Protein AF-A0A967HIS1-F1 (afdb_monomer_lite)

Radius o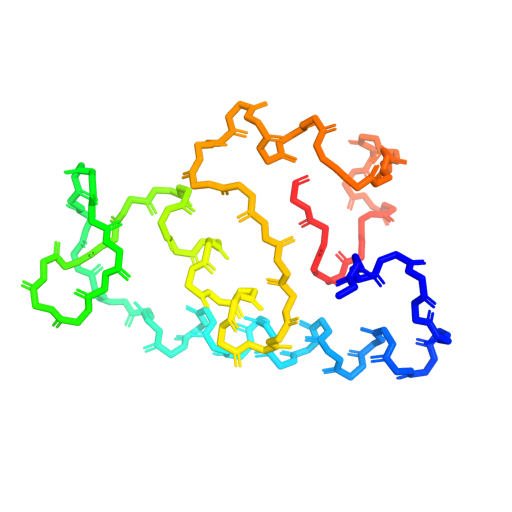f gyration: 12.81 Å; chains: 1; bounding box: 30×26×31 Å

Secondary structure (DSSP, 8-state):
--GGGS-HHHHHHHHHHHHHHHHHTTTPPB-TT-BSTTS-B-HHHHHHHHHHHTT----SSHHHHTTSS----S-GGGPPTT--

pLDDT: mean 88.01, std 11.57, range [46.62, 96.69]

Sequence (84 aa):
MPAADLPEGDRRRVTSAVVETALEAMGEPYRWGGTGTDEGFDCSGLVWYAYTTNGVRVPRVSRDQARAGRRVPADVSELLPGDI

Foldseek 3Di:
DALQPDDPVVSVVLLVQLVVQLVVLPPFDAAVVDQDDPRGDHPLSSSQNSNVVSVHHADSDPVRNCVDDDDDDPPPVRDDRNDD

Structure (mmCIF, N/CA/C/O backbone):
data_AF-A0A967HIS1-F1
#
_entry.id   AF-A0A967HIS1-F1
#
loop_
_atom_site.group_PDB
_atom_site.id
_atom_site.type_symbol
_atom_site.label_atom_id
_atom_site.label_alt_id
_atom_site.label_comp_id
_atom_site.label_asym_id
_atom_site.label_entity_id
_atom_site.label_seq_id
_atom_site.pdbx_PDB_ins_code
_atom_site.Cartn_x
_atom_site.Cartn_y
_atom_site.Cartn_z
_atom_site.occupancy
_atom_site.B_iso_or_equiv
_atom_site.auth_seq_id
_atom_site.auth_comp_id
_atom_site.auth_asym_id
_atom_site.auth_atom_id
_atom_site.pdbx_PDB_model_num
ATOM 1 N N . MET A 1 1 ? -12.320 -11.234 1.339 1.00 46.62 1 MET A N 1
ATOM 2 C CA . MET A 1 1 ? -13.170 -10.342 2.143 1.00 46.62 1 MET A CA 1
ATOM 3 C C . MET A 1 1 ? -12.463 -8.993 2.246 1.00 46.62 1 MET A C 1
ATOM 5 O O . MET A 1 1 ? -11.242 -8.989 2.101 1.00 46.62 1 MET A O 1
ATOM 9 N N . PRO A 1 2 ? -13.173 -7.868 2.392 1.00 57.12 2 PRO A N 1
ATOM 10 C CA . PRO A 1 2 ? -12.566 -6.574 2.710 1.00 57.12 2 PRO A CA 1
ATOM 11 C C . PRO A 1 2 ? -11.901 -6.617 4.096 1.00 57.12 2 PRO A C 1
ATOM 13 O O . PRO A 1 2 ? -12.445 -7.229 5.011 1.00 57.12 2 PRO A O 1
ATOM 16 N N . ALA A 1 3 ? -10.763 -5.941 4.287 1.00 54.19 3 ALA A N 1
ATOM 17 C CA . ALA A 1 3 ? -10.099 -5.867 5.601 1.00 54.19 3 ALA A CA 1
ATOM 18 C C . ALA A 1 3 ? -10.948 -5.180 6.689 1.00 54.19 3 ALA A C 1
ATOM 20 O O . ALA A 1 3 ? -10.688 -5.350 7.878 1.00 54.19 3 ALA A O 1
ATOM 21 N N . ALA A 1 4 ? -11.963 -4.409 6.288 1.00 56.75 4 ALA A N 1
ATOM 22 C CA . ALA A 1 4 ? -12.864 -3.704 7.1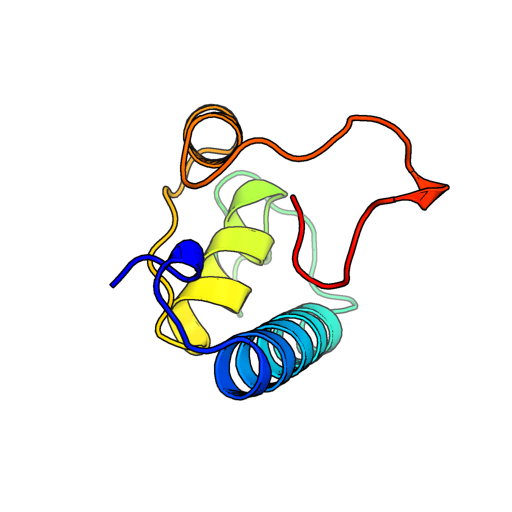95 1.00 56.75 4 ALA A CA 1
ATOM 23 C C . ALA A 1 4 ? -13.810 -4.634 7.980 1.00 56.75 4 ALA A C 1
ATOM 25 O O . ALA A 1 4 ? -14.329 -4.207 9.007 1.00 56.75 4 ALA A O 1
ATOM 26 N N . ASP A 1 5 ? -13.995 -5.881 7.532 1.00 63.31 5 ASP A N 1
ATOM 27 C CA . ASP A 1 5 ? -14.950 -6.832 8.121 1.00 63.31 5 ASP A CA 1
ATOM 28 C C . ASP A 1 5 ? -14.298 -7.805 9.125 1.00 63.31 5 ASP A C 1
ATOM 30 O O . ASP A 1 5 ? -14.950 -8.723 9.622 1.00 63.31 5 ASP A O 1
ATOM 34 N N . LEU A 1 6 ? -13.002 -7.639 9.414 1.00 61.78 6 LEU A N 1
ATOM 35 C CA . LEU A 1 6 ? -12.268 -8.488 10.355 1.00 61.78 6 LEU A CA 1
ATOM 36 C C . LEU A 1 6 ? -12.450 -8.012 11.811 1.00 61.78 6 LEU A C 1
ATOM 38 O O . LEU A 1 6 ? -12.466 -6.800 12.053 1.00 61.78 6 LEU A O 1
ATOM 42 N N . PRO A 1 7 ? -12.514 -8.932 12.799 1.00 64.38 7 PRO A N 1
ATOM 43 C CA . PRO A 1 7 ? -12.431 -8.587 14.220 1.00 64.38 7 PRO A CA 1
ATOM 44 C C . PRO A 1 7 ? -11.216 -7.695 14.503 1.00 64.38 7 PRO A C 1
ATOM 46 O O . PRO A 1 7 ? -10.166 -7.865 13.889 1.00 64.38 7 PRO A O 1
ATOM 49 N N . GLU A 1 8 ? -11.311 -6.752 15.445 1.00 65.69 8 GLU A N 1
ATOM 50 C CA . GLU A 1 8 ? -10.272 -5.721 15.626 1.00 65.69 8 GLU A CA 1
ATOM 51 C C . GLU A 1 8 ? -8.865 -6.298 15.892 1.00 65.69 8 GLU A C 1
ATOM 53 O O . GLU A 1 8 ? -7.873 -5.771 15.385 1.00 65.69 8 GLU A O 1
ATOM 58 N N . GLY A 1 9 ? -8.781 -7.409 16.633 1.00 67.00 9 GLY A N 1
ATOM 59 C CA . GLY A 1 9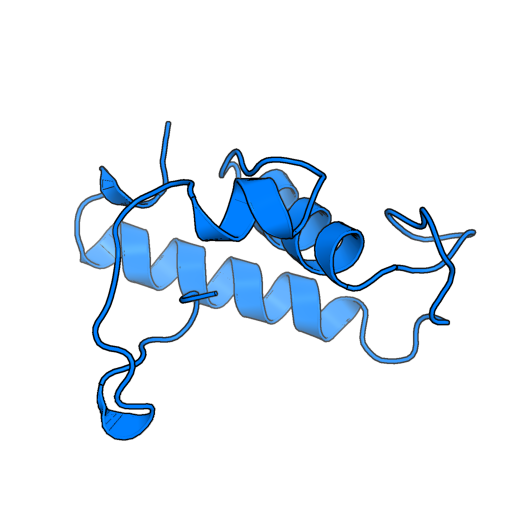 ? -7.528 -8.131 16.875 1.00 67.00 9 GLY A CA 1
ATOM 60 C C . GLY A 1 9 ? -6.923 -8.749 15.610 1.00 67.00 9 GLY A C 1
ATOM 61 O O . GLY A 1 9 ? -5.708 -8.696 15.425 1.00 67.00 9 GLY A O 1
ATOM 62 N N . ASP A 1 10 ? -7.762 -9.258 14.710 1.00 75.12 10 ASP A N 1
ATOM 63 C CA . ASP A 1 10 ? -7.335 -9.818 13.425 1.00 75.12 10 ASP A CA 1
ATOM 64 C C . ASP A 1 10 ? -6.954 -8.702 12.451 1.00 75.12 10 ASP A C 1
ATOM 66 O O . ASP A 1 10 ? -5.963 -8.808 11.730 1.00 75.12 10 ASP A O 1
ATOM 70 N N . ARG A 1 11 ? -7.672 -7.574 12.502 1.00 78.62 11 ARG A N 1
ATOM 71 C CA . ARG A 1 11 ? -7.381 -6.383 11.700 1.00 78.62 11 ARG A CA 1
ATOM 72 C C . ARG A 1 11 ? -5.997 -5.819 12.018 1.00 78.62 11 ARG A C 1
ATOM 74 O O . ARG A 1 11 ? -5.249 -5.553 11.088 1.00 78.62 11 ARG A O 1
ATOM 81 N N . ARG A 1 12 ? -5.622 -5.699 13.300 1.00 82.31 12 ARG A N 1
ATOM 82 C CA . ARG A 1 12 ? -4.277 -5.232 13.703 1.00 82.31 12 ARG A CA 1
ATOM 83 C C . ARG A 1 12 ? -3.163 -6.163 13.227 1.00 82.31 12 ARG A C 1
ATOM 85 O O . ARG A 1 12 ? -2.125 -5.686 12.789 1.00 82.31 12 ARG A O 1
ATOM 92 N N . ARG A 1 13 ? -3.368 -7.484 13.296 1.00 86.56 13 ARG A N 1
ATOM 93 C CA . ARG A 1 13 ? -2.378 -8.459 12.803 1.00 86.56 13 ARG A CA 1
ATOM 94 C C . ARG A 1 13 ? -2.179 -8.335 11.298 1.00 86.56 13 ARG A C 1
ATOM 96 O O . ARG A 1 13 ? -1.043 -8.289 10.841 1.00 86.56 13 ARG A O 1
ATOM 103 N N . VAL A 1 14 ? -3.276 -8.241 10.549 1.00 88.94 14 VAL A N 1
ATOM 104 C CA . VAL A 1 14 ? -3.232 -8.078 9.092 1.00 88.94 14 VAL A CA 1
ATOM 105 C C . VAL A 1 14 ? -2.583 -6.751 8.711 1.00 88.94 14 VAL A C 1
ATOM 107 O O . VAL A 1 14 ? -1.738 -6.741 7.826 1.00 88.94 14 VAL A O 1
ATOM 110 N N . THR A 1 15 ? -2.913 -5.639 9.374 1.00 91.06 15 THR A N 1
ATOM 111 C CA . THR A 1 15 ? -2.315 -4.342 9.023 1.00 91.06 15 THR A CA 1
ATOM 112 C C . THR A 1 15 ? -0.823 -4.278 9.335 1.00 91.06 15 THR A C 1
ATOM 114 O O . THR A 1 15 ? -0.074 -3.738 8.527 1.00 91.06 15 THR A O 1
ATOM 117 N N . SER A 1 16 ? -0.364 -4.873 10.441 1.00 93.06 16 SER A N 1
ATOM 118 C CA . SER A 1 16 ? 1.071 -5.023 10.712 1.00 93.06 16 SER A CA 1
ATOM 119 C C . SER A 1 16 ? 1.773 -5.838 9.625 1.00 93.06 16 SER A C 1
ATOM 121 O O . SER A 1 16 ? 2.772 -5.373 9.089 1.00 93.06 16 SER A O 1
ATOM 123 N N . ALA A 1 17 ? 1.212 -6.985 9.232 1.00 94.69 17 ALA A N 1
ATOM 124 C CA . ALA A 1 17 ? 1.795 -7.824 8.186 1.00 94.69 17 ALA A CA 1
ATOM 125 C C . ALA A 1 17 ? 1.826 -7.119 6.814 1.00 94.69 17 ALA A C 1
ATOM 127 O O . ALA A 1 17 ? 2.813 -7.209 6.092 1.00 94.69 17 ALA A O 1
ATOM 128 N N . VAL A 1 18 ? 0.791 -6.339 6.477 1.00 95.88 18 VAL A N 1
ATOM 129 C CA . VAL A 1 18 ? 0.773 -5.493 5.268 1.00 95.88 18 VAL A CA 1
ATOM 130 C C . VAL A 1 18 ? 1.906 -4.468 5.287 1.00 95.88 18 VAL A C 1
ATOM 132 O O . VAL A 1 18 ? 2.594 -4.298 4.282 1.00 95.88 18 VAL A O 1
ATOM 135 N N . VAL A 1 19 ? 2.113 -3.785 6.417 1.00 95.31 19 VAL A N 1
ATOM 136 C CA . VAL A 1 19 ? 3.204 -2.812 6.560 1.00 95.31 19 VAL A CA 1
ATOM 137 C C . VAL A 1 19 ? 4.562 -3.505 6.448 1.00 95.31 19 VAL A C 1
ATOM 139 O O . VAL A 1 19 ? 5.427 -3.007 5.736 1.00 95.31 19 VAL A O 1
ATOM 142 N N . GLU A 1 20 ? 4.741 -4.663 7.083 1.00 95.88 20 GLU A N 1
ATOM 143 C CA . GLU A 1 20 ? 5.968 -5.464 6.984 1.00 95.88 20 GLU A CA 1
ATOM 144 C C . GLU A 1 20 ? 6.260 -5.875 5.532 1.00 95.88 20 GLU A C 1
ATOM 146 O O . GLU A 1 20 ? 7.346 -5.595 5.033 1.00 95.88 20 GLU A O 1
ATOM 151 N N . THR A 1 21 ? 5.274 -6.409 4.803 1.00 95.38 21 THR A N 1
ATOM 152 C CA . THR A 1 21 ? 5.422 -6.753 3.378 1.00 95.38 21 THR A CA 1
ATOM 153 C C . THR A 1 21 ? 5.767 -5.535 2.512 1.00 95.38 21 THR A C 1
ATOM 155 O O . THR A 1 21 ? 6.556 -5.638 1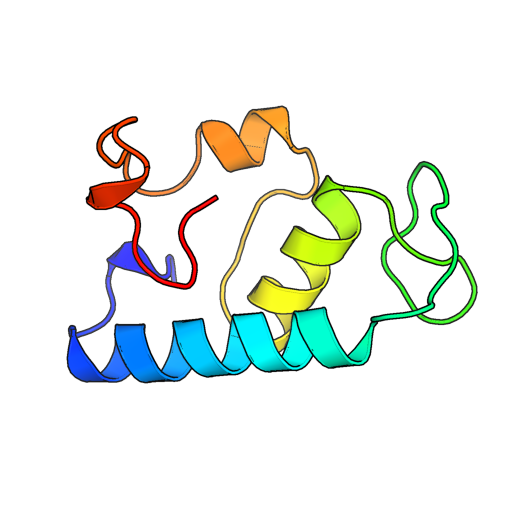.575 1.00 95.38 21 THR A O 1
ATOM 158 N N . ALA A 1 22 ? 5.196 -4.361 2.801 1.00 94.94 22 ALA A N 1
ATOM 159 C CA . ALA A 1 22 ? 5.545 -3.136 2.080 1.00 94.94 22 ALA A CA 1
ATOM 160 C C . ALA A 1 22 ? 6.980 -2.672 2.388 1.00 94.94 22 ALA A C 1
ATOM 162 O O . ALA A 1 22 ? 7.665 -2.161 1.502 1.00 94.94 22 ALA A O 1
ATOM 163 N N . LEU A 1 23 ? 7.445 -2.862 3.627 1.00 95.31 23 LEU A N 1
ATOM 164 C CA . LEU A 1 23 ? 8.811 -2.541 4.040 1.00 95.31 23 LEU A CA 1
ATOM 165 C C . LEU A 1 23 ? 9.849 -3.486 3.421 1.00 95.31 23 LEU A C 1
ATOM 167 O O . LEU A 1 23 ? 10.961 -3.049 3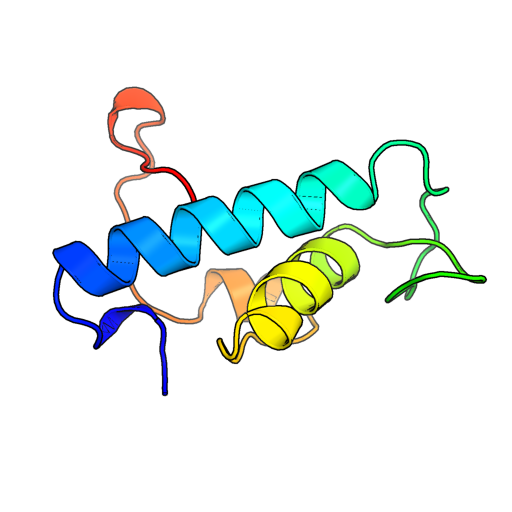.146 1.00 95.31 23 LEU A O 1
ATOM 171 N N . GLU A 1 24 ? 9.506 -4.744 3.145 1.00 94.50 24 GLU A N 1
ATOM 172 C CA . GLU A 1 24 ? 10.393 -5.675 2.428 1.00 94.50 24 GLU A CA 1
ATOM 173 C C . GLU A 1 24 ? 10.717 -5.205 1.001 1.00 94.50 24 GLU A C 1
ATOM 175 O O . GLU A 1 24 ? 11.799 -5.486 0.492 1.00 94.50 24 GLU A O 1
ATOM 180 N N . ALA A 1 25 ? 9.822 -4.434 0.376 1.00 92.44 25 ALA A N 1
ATOM 181 C CA . ALA A 1 25 ? 10.038 -3.827 -0.938 1.00 92.44 25 ALA A CA 1
ATOM 182 C C . ALA A 1 25 ? 10.861 -2.521 -0.887 1.00 92.44 25 ALA A C 1
ATOM 184 O O . ALA A 1 25 ? 11.058 -1.861 -1.910 1.00 92.44 25 ALA A O 1
ATOM 185 N N . MET A 1 26 ? 11.334 -2.096 0.291 1.00 93.81 26 MET A N 1
ATOM 186 C CA . MET A 1 26 ? 12.161 -0.896 0.416 1.00 93.81 26 MET A CA 1
ATOM 187 C C . MET A 1 26 ? 13.445 -1.021 -0.411 1.00 93.81 26 MET A C 1
ATOM 189 O O . MET A 1 26 ? 14.246 -1.932 -0.219 1.00 93.81 26 MET A O 1
ATOM 193 N N . GLY A 1 27 ? 13.673 -0.048 -1.295 1.00 91.88 27 GLY A N 1
ATOM 194 C CA . GLY A 1 27 ? 14.830 -0.018 -2.195 1.00 91.88 27 GLY A CA 1
ATOM 195 C C . GLY A 1 27 ? 14.541 -0.523 -3.611 1.00 91.88 27 GLY A C 1
ATOM 196 O O . GLY A 1 27 ? 15.362 -0.298 -4.500 1.00 91.88 27 GLY A O 1
ATOM 197 N N . GLU A 1 28 ? 13.373 -1.123 -3.851 1.00 92.69 28 GLU A N 1
ATOM 198 C CA . GLU A 1 28 ? 12.896 -1.449 -5.198 1.00 92.69 28 GLU A CA 1
ATOM 199 C C . GLU A 1 28 ? 12.679 -0.170 -6.035 1.00 92.69 28 GLU A C 1
ATOM 201 O O . GLU A 1 28 ? 12.218 0.855 -5.515 1.00 92.69 28 GLU A O 1
ATOM 206 N N . PRO A 1 29 ? 12.996 -0.180 -7.343 1.00 94.12 29 PRO A N 1
ATOM 207 C CA . PRO A 1 29 ? 12.857 0.999 -8.188 1.00 94.12 29 PRO A CA 1
ATOM 208 C C . PRO A 1 29 ? 11.387 1.381 -8.408 1.00 94.12 29 PRO A C 1
ATOM 210 O O . PRO A 1 29 ? 10.522 0.529 -8.610 1.00 94.12 29 PRO A O 1
ATOM 213 N N . TYR A 1 30 ? 11.110 2.687 -8.480 1.00 94.38 30 TYR A N 1
ATOM 214 C CA . TYR A 1 30 ? 9.799 3.165 -8.921 1.00 94.38 30 TYR A CA 1
ATOM 215 C C . TYR A 1 30 ? 9.634 2.972 -10.431 1.00 94.38 30 TYR A C 1
ATOM 217 O O . TYR A 1 30 ? 10.440 3.479 -11.220 1.00 94.38 30 TYR A O 1
ATOM 225 N N . ARG A 1 31 ? 8.569 2.290 -10.855 1.00 95.19 31 ARG A N 1
ATOM 226 C CA . ARG A 1 31 ? 8.262 2.034 -12.267 1.00 95.19 31 ARG A CA 1
ATOM 227 C C . ARG A 1 31 ? 6.768 2.129 -12.511 1.00 95.19 31 ARG A C 1
ATOM 229 O O . ARG A 1 31 ? 5.971 1.453 -11.872 1.00 95.19 31 ARG A O 1
ATOM 236 N N . TRP A 1 32 ? 6.393 2.975 -13.464 1.00 93.00 32 TRP A N 1
ATOM 237 C CA . TRP A 1 32 ? 4.996 3.183 -13.827 1.00 93.00 32 TRP A CA 1
ATOM 238 C C . TRP A 1 32 ? 4.347 1.880 -14.310 1.00 93.00 32 TRP A C 1
ATOM 240 O O . TRP A 1 32 ? 4.832 1.276 -15.263 1.00 93.00 32 TRP A O 1
ATOM 250 N N . GLY A 1 33 ? 3.251 1.462 -13.672 1.00 91.50 33 GLY A N 1
ATOM 251 C CA . GLY A 1 33 ? 2.598 0.182 -13.953 1.00 91.50 33 GLY A CA 1
ATOM 252 C C . GLY A 1 33 ? 3.162 -1.003 -13.160 1.00 91.50 33 GLY A C 1
ATOM 253 O O . GLY A 1 33 ? 2.514 -2.050 -13.125 1.00 91.50 33 GLY A O 1
ATOM 254 N N . GLY A 1 34 ? 4.286 -0.834 -12.457 1.00 92.69 34 GLY A N 1
ATOM 255 C CA . GLY A 1 34 ? 4.972 -1.899 -11.728 1.00 92.69 34 GLY A CA 1
ATOM 256 C C . GLY A 1 34 ? 4.137 -2.481 -10.586 1.00 92.69 34 GLY A C 1
ATOM 257 O O . GLY A 1 34 ? 3.456 -1.751 -9.859 1.00 92.69 34 GLY A O 1
ATOM 258 N N . THR A 1 35 ? 4.185 -3.806 -10.442 1.00 91.31 35 THR A N 1
ATOM 259 C CA . THR A 1 35 ? 3.504 -4.566 -9.373 1.00 91.31 35 THR A CA 1
ATOM 260 C C . THR A 1 35 ? 4.422 -5.554 -8.645 1.00 91.31 35 THR A C 1
ATOM 262 O O . THR A 1 35 ? 3.926 -6.290 -7.794 1.00 91.31 35 THR A O 1
ATOM 265 N N . GLY A 1 36 ? 5.735 -5.542 -8.930 1.00 74.56 36 GLY A N 1
ATOM 266 C CA . GLY A 1 36 ? 6.744 -6.249 -8.136 1.00 74.56 36 GLY A CA 1
ATOM 267 C C . GLY A 1 36 ? 7.935 -6.899 -8.862 1.00 74.56 36 GLY A C 1
ATOM 268 O O . GLY A 1 36 ? 7.985 -6.999 -10.089 1.00 74.56 36 GLY A O 1
ATOM 269 N N . THR A 1 37 ? 8.878 -7.299 -7.993 1.00 65.75 37 THR A N 1
ATOM 270 C CA . THR A 1 37 ? 10.158 -8.056 -8.056 1.00 65.75 37 THR A CA 1
ATOM 271 C C . THR A 1 37 ? 11.164 -7.894 -9.200 1.00 65.75 37 THR A C 1
ATOM 273 O O . THR A 1 37 ? 12.346 -7.847 -8.896 1.00 65.75 37 THR A O 1
ATOM 276 N N . ASP A 1 38 ? 10.788 -7.745 -10.469 1.00 68.56 38 ASP A N 1
ATOM 277 C CA . ASP A 1 38 ? 11.776 -7.450 -11.539 1.00 68.56 38 ASP A CA 1
ATOM 278 C C . ASP A 1 38 ? 11.468 -6.137 -12.274 1.00 68.56 38 ASP A C 1
ATOM 280 O O . ASP A 1 38 ? 12.338 -5.515 -12.891 1.00 68.56 38 ASP A O 1
ATOM 284 N N . GLU A 1 39 ? 10.223 -5.670 -12.170 1.00 78.69 39 GLU A N 1
ATOM 285 C CA . GLU A 1 39 ? 9.763 -4.434 -12.794 1.00 78.69 39 GLU A CA 1
ATOM 286 C C . GLU A 1 39 ? 9.604 -3.290 -11.795 1.00 78.69 39 GLU A C 1
ATOM 288 O O . GLU A 1 39 ? 9.163 -2.226 -12.202 1.00 78.69 39 GLU A O 1
ATOM 293 N N . GLY A 1 40 ? 9.945 -3.463 -10.514 1.00 90.44 40 GLY A N 1
ATOM 294 C CA . GLY A 1 40 ? 9.715 -2.457 -9.475 1.00 90.44 40 GLY A CA 1
ATOM 295 C C . GLY A 1 40 ? 8.228 -2.189 -9.193 1.00 90.44 40 GLY A C 1
ATOM 296 O O . GLY A 1 40 ? 7.341 -2.964 -9.569 1.00 90.44 40 GLY A O 1
ATOM 297 N N . PHE A 1 41 ? 7.939 -1.068 -8.530 1.00 96.50 41 PHE A N 1
ATOM 298 C CA . PHE A 1 41 ? 6.582 -0.716 -8.092 1.00 96.50 41 PHE A CA 1
ATOM 299 C C . PHE A 1 41 ? 6.164 0.688 -8.535 1.00 96.50 41 PHE A C 1
ATOM 301 O O . PHE A 1 41 ? 6.978 1.608 -8.558 1.00 96.50 41 PHE A O 1
ATOM 308 N N . ASP A 1 42 ? 4.873 0.886 -8.814 1.00 95.69 42 ASP A N 1
ATOM 309 C CA . ASP A 1 42 ? 4.263 2.218 -8.706 1.00 95.69 42 ASP A CA 1
ATOM 310 C C . ASP A 1 42 ? 3.538 2.405 -7.367 1.00 95.69 42 ASP A C 1
ATOM 312 O O . ASP A 1 42 ? 3.435 1.480 -6.558 1.00 95.69 42 ASP A O 1
ATOM 316 N N . CYS A 1 43 ? 3.026 3.618 -7.131 1.00 95.12 43 CYS A N 1
ATOM 317 C CA . CYS A 1 43 ? 2.371 3.981 -5.874 1.00 95.12 43 CYS A CA 1
ATOM 318 C C . CYS A 1 43 ? 1.240 3.015 -5.493 1.00 95.12 43 CYS A C 1
ATOM 320 O O . CYS A 1 43 ? 1.189 2.508 -4.377 1.00 95.12 43 CYS A O 1
ATOM 322 N N . SER A 1 44 ? 0.351 2.727 -6.439 1.00 96.69 44 SER A N 1
ATOM 323 C CA . SER A 1 44 ? -0.777 1.822 -6.234 1.00 96.69 44 SER A CA 1
ATOM 324 C C . SER A 1 44 ? -0.397 0.347 -6.323 1.00 96.69 44 SER A C 1
ATOM 326 O O . SER A 1 44 ? -1.083 -0.482 -5.731 1.00 96.69 44 SER A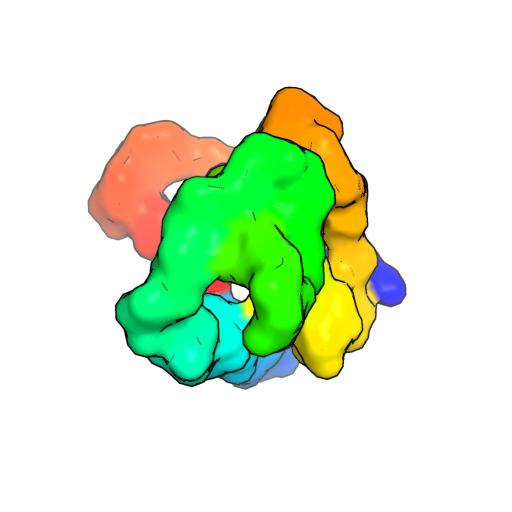 O 1
ATOM 328 N N . GLY A 1 45 ? 0.675 0.016 -7.042 1.00 96.31 45 GLY A N 1
ATOM 329 C CA . GLY A 1 45 ? 1.207 -1.330 -7.200 1.00 96.31 45 GLY A CA 1
ATOM 330 C C . GLY A 1 45 ? 1.805 -1.868 -5.907 1.00 96.31 45 GLY A C 1
ATOM 331 O O . GLY A 1 45 ? 1.508 -3.004 -5.552 1.00 96.31 45 GLY A O 1
ATOM 332 N N . LEU A 1 46 ? 2.554 -1.044 -5.163 1.00 96.56 46 LEU A N 1
ATOM 333 C CA . LEU A 1 46 ? 3.086 -1.425 -3.849 1.00 96.56 46 LEU A CA 1
ATOM 334 C C . LEU A 1 46 ? 1.959 -1.707 -2.846 1.00 96.56 46 LEU A C 1
ATOM 336 O O . LEU A 1 46 ? 1.959 -2.743 -2.186 1.00 96.56 46 LEU A O 1
ATOM 340 N N . VAL A 1 47 ? 0.961 -0.819 -2.779 1.00 96.44 47 VAL A N 1
ATOM 341 C CA . VAL A 1 47 ? -0.237 -1.015 -1.946 1.00 96.44 47 VAL A CA 1
ATOM 342 C C . VAL A 1 47 ? -0.964 -2.290 -2.370 1.00 96.44 47 VAL A C 1
ATOM 344 O O . VAL A 1 47 ? -1.279 -3.142 -1.545 1.00 96.44 47 VAL A O 1
ATOM 347 N N . TRP A 1 48 ? -1.197 -2.469 -3.668 1.00 96.12 48 TRP A N 1
ATOM 348 C CA . TRP A 1 48 ? -1.872 -3.655 -4.179 1.00 96.12 48 TRP A CA 1
ATOM 349 C C . TRP A 1 48 ? -1.145 -4.947 -3.795 1.00 96.12 48 TRP A C 1
ATOM 351 O O . TRP A 1 48 ? -1.777 -5.862 -3.267 1.00 96.12 48 TRP A O 1
ATOM 361 N N . TYR A 1 49 ? 0.173 -4.995 -3.983 1.00 95.56 49 TYR A N 1
ATOM 362 C CA . TYR A 1 49 ? 1.017 -6.124 -3.606 1.00 95.56 49 TYR A CA 1
ATOM 363 C C . TYR A 1 49 ? 0.936 -6.416 -2.102 1.00 95.56 49 TYR A C 1
ATOM 365 O O . TYR A 1 49 ? 0.554 -7.516 -1.711 1.00 95.56 49 TYR A O 1
ATOM 373 N N . ALA A 1 50 ? 1.192 -5.419 -1.252 1.00 95.94 50 ALA A N 1
ATOM 374 C CA . ALA A 1 50 ? 1.242 -5.607 0.196 1.00 95.94 50 ALA A CA 1
ATOM 375 C C . ALA A 1 50 ? -0.084 -6.131 0.776 1.00 95.94 50 ALA A C 1
ATOM 377 O O . ALA A 1 50 ? -0.092 -7.061 1.585 1.00 95.94 50 ALA A O 1
ATOM 378 N N . TYR A 1 51 ? -1.222 -5.590 0.329 1.00 95.31 51 TYR A N 1
ATOM 379 C CA . TYR A 1 51 ? -2.536 -6.048 0.789 1.00 95.31 51 TYR A CA 1
ATOM 380 C C . TYR A 1 51 ? -2.915 -7.418 0.220 1.00 95.31 51 TYR A C 1
ATOM 382 O O . TYR A 1 51 ? -3.408 -8.265 0.969 1.00 95.31 51 TYR A O 1
ATOM 390 N N . THR A 1 52 ? -2.685 -7.667 -1.075 1.00 94.12 52 THR A N 1
ATOM 391 C CA . THR A 1 52 ? -3.087 -8.938 -1.703 1.00 94.12 52 THR A CA 1
ATOM 392 C C . THR A 1 52 ? -2.262 -10.125 -1.219 1.00 94.12 52 THR A C 1
ATOM 394 O O . THR A 1 52 ? -2.846 -11.183 -0.980 1.00 94.12 52 THR A O 1
ATOM 397 N N . THR A 1 53 ? -0.963 -9.939 -0.964 1.00 94.31 53 THR A N 1
ATOM 398 C CA . THR A 1 53 ? -0.092 -10.940 -0.320 1.00 94.31 53 THR A CA 1
ATOM 399 C C . THR A 1 53 ? -0.617 -11.345 1.058 1.00 94.31 53 THR A C 1
ATOM 401 O O . THR A 1 53 ? -0.579 -12.517 1.423 1.00 94.31 53 THR A O 1
ATOM 404 N N . ASN A 1 54 ? -1.221 -10.402 1.785 1.00 93.88 54 ASN A N 1
ATOM 405 C CA . ASN A 1 54 ? -1.840 -10.630 3.092 1.00 93.88 54 ASN A CA 1
ATOM 406 C C . ASN A 1 54 ? -3.343 -10.981 3.006 1.00 93.88 54 ASN A C 1
ATOM 408 O O . ASN A 1 54 ? -4.083 -10.865 3.984 1.00 93.88 54 ASN A O 1
ATOM 412 N N . GLY A 1 55 ? -3.825 -11.411 1.834 1.00 92.50 55 GLY A N 1
ATOM 413 C CA . GLY A 1 55 ? -5.190 -11.913 1.636 1.00 92.50 55 GLY A CA 1
ATOM 414 C C . GLY A 1 55 ? -6.284 -10.839 1.557 1.00 92.50 55 GLY A C 1
ATOM 415 O O . GLY A 1 55 ? -7.475 -11.172 1.490 1.00 92.50 55 GLY A O 1
ATOM 416 N N . VAL A 1 56 ? -5.914 -9.557 1.520 1.00 91.38 56 VAL A N 1
ATOM 417 C CA . VAL A 1 56 ? -6.843 -8.430 1.401 1.00 91.38 56 VAL A CA 1
ATOM 418 C C . VAL A 1 56 ? -6.915 -7.964 -0.047 1.00 91.38 56 VAL A C 1
ATOM 420 O O . VAL A 1 56 ? -5.930 -7.579 -0.669 1.00 91.38 56 VAL A O 1
ATOM 423 N N . ARG A 1 57 ? -8.127 -7.953 -0.601 1.00 92.00 57 ARG A N 1
ATOM 424 C CA . ARG A 1 57 ? -8.351 -7.477 -1.967 1.00 92.00 57 ARG A CA 1
ATOM 425 C C . ARG A 1 57 ? -8.470 -5.959 -1.991 1.00 92.00 57 ARG A C 1
ATOM 427 O O . ARG A 1 57 ? -9.367 -5.407 -1.358 1.00 92.00 57 ARG A O 1
ATOM 434 N N . VAL A 1 58 ? -7.628 -5.322 -2.795 1.00 92.50 58 VAL A N 1
ATOM 435 C CA . VAL A 1 58 ? -7.691 -3.891 -3.107 1.00 92.50 58 VAL A CA 1
ATOM 436 C C . VAL A 1 58 ? -7.651 -3.686 -4.627 1.00 92.50 58 VAL A C 1
ATOM 438 O O . VAL A 1 58 ? -7.084 -4.521 -5.338 1.00 92.50 58 VAL A O 1
ATOM 441 N N . PRO A 1 59 ? -8.267 -2.620 -5.168 1.00 95.19 59 PRO A N 1
ATOM 442 C CA . PRO A 1 59 ? -8.147 -2.286 -6.586 1.00 95.19 59 PRO A CA 1
ATOM 443 C C . PRO A 1 59 ? -6.694 -1.999 -6.986 1.00 95.19 59 PRO A C 1
ATOM 445 O O . PRO A 1 59 ? -5.895 -1.563 -6.162 1.00 95.19 59 PRO A O 1
ATOM 448 N N . ARG A 1 60 ? -6.346 -2.196 -8.263 1.00 94.81 60 ARG A N 1
ATOM 449 C CA . ARG A 1 60 ? -4.996 -1.903 -8.782 1.00 94.81 60 ARG A CA 1
ATOM 450 C C . ARG A 1 60 ? -4.721 -0.403 -8.957 1.00 94.81 60 ARG A C 1
ATOM 452 O O . ARG A 1 60 ? -3.564 -0.002 -8.970 1.00 94.81 60 ARG A O 1
ATOM 459 N N . VAL A 1 61 ? -5.757 0.418 -9.127 1.00 95.75 61 VAL A N 1
ATOM 460 C CA . VAL A 1 61 ? -5.638 1.851 -9.443 1.00 95.75 61 VAL A CA 1
ATOM 461 C C . VAL A 1 61 ? -5.835 2.688 -8.180 1.00 95.75 61 VAL A C 1
ATOM 463 O O . VAL A 1 61 ? -6.836 2.518 -7.486 1.00 95.75 61 VAL A O 1
ATOM 466 N N . SER A 1 62 ? -4.934 3.641 -7.913 1.00 95.19 62 SER A N 1
ATOM 467 C CA . SER A 1 62 ? -4.955 4.492 -6.704 1.00 95.19 62 SER A CA 1
ATOM 468 C C . SER A 1 62 ? -6.285 5.218 -6.481 1.00 95.19 62 SER A C 1
ATOM 470 O O . SER A 1 62 ? -6.796 5.283 -5.365 1.00 95.19 62 SER A O 1
ATOM 472 N N . ARG A 1 63 ? -6.902 5.729 -7.552 1.00 95.75 63 ARG A N 1
ATOM 473 C CA . ARG A 1 63 ? -8.199 6.417 -7.468 1.00 95.75 63 ARG A CA 1
ATOM 474 C C . ARG A 1 63 ? -9.330 5.493 -7.016 1.00 95.75 63 ARG A C 1
ATOM 476 O O . ARG A 1 63 ? -10.253 5.955 -6.346 1.00 95.75 63 ARG A O 1
ATOM 483 N N . ASP A 1 64 ? -9.262 4.219 -7.383 1.00 96.31 64 ASP A N 1
ATOM 484 C CA . ASP A 1 64 ? -10.243 3.219 -6.970 1.00 96.31 64 ASP A CA 1
ATOM 485 C C . ASP A 1 64 ? -9.935 2.708 -5.561 1.00 96.31 64 ASP A C 1
ATOM 487 O O . ASP A 1 64 ? -10.863 2.500 -4.785 1.00 96.31 64 ASP A O 1
ATOM 491 N N . GLN A 1 65 ? -8.653 2.599 -5.192 1.00 95.56 65 GLN A N 1
ATOM 492 C CA . GLN A 1 65 ? -8.222 2.318 -3.816 1.00 95.56 65 GLN A CA 1
ATOM 493 C C . GLN A 1 65 ? -8.787 3.361 -2.841 1.00 95.56 65 GLN A C 1
ATOM 495 O O . GLN A 1 65 ? -9.460 2.989 -1.887 1.00 95.56 65 GLN A O 1
ATOM 500 N N . ALA A 1 66 ? -8.653 4.655 -3.150 1.00 93.38 66 ALA A N 1
ATOM 501 C CA . ALA A 1 66 ? -9.185 5.756 -2.334 1.00 93.38 66 ALA A CA 1
ATOM 502 C C . ALA A 1 66 ? -10.728 5.782 -2.216 1.00 93.38 66 ALA A C 1
ATOM 504 O O . ALA A 1 66 ? -11.294 6.539 -1.422 1.00 93.38 66 ALA A O 1
ATOM 505 N N . ARG A 1 67 ? -11.431 5.006 -3.050 1.00 93.38 67 ARG A N 1
ATOM 506 C CA . ARG A 1 67 ? -12.895 4.845 -3.025 1.00 93.38 67 ARG A CA 1
ATOM 507 C C . ARG A 1 67 ? -13.331 3.511 -2.421 1.00 93.38 67 ARG A C 1
ATOM 509 O O . ARG A 1 67 ? -14.526 3.322 -2.206 1.00 93.38 67 ARG A O 1
ATOM 516 N N . ALA A 1 68 ? -12.397 2.596 -2.188 1.00 90.06 68 ALA A N 1
ATOM 517 C CA . ALA A 1 68 ? -12.662 1.283 -1.632 1.00 90.06 68 ALA A CA 1
ATOM 518 C C . ALA A 1 68 ? -12.629 1.314 -0.098 1.00 90.06 68 ALA A C 1
ATOM 520 O O . ALA A 1 68 ? -12.058 2.206 0.524 1.00 90.06 68 ALA A O 1
ATOM 521 N N . GLY A 1 69 ? -13.235 0.303 0.523 1.00 88.81 69 GLY A N 1
ATOM 522 C CA . GLY A 1 69 ? -13.219 0.151 1.975 1.00 88.81 69 GLY A CA 1
ATOM 523 C C . GLY A 1 69 ? -14.025 1.227 2.704 1.00 88.81 69 GLY A C 1
ATOM 524 O O . GLY A 1 69 ? -15.116 1.608 2.277 1.00 88.81 69 GLY A O 1
ATOM 525 N N . ARG A 1 70 ? -13.506 1.672 3.850 1.00 89.81 70 ARG A N 1
ATOM 526 C CA . ARG A 1 70 ? -14.175 2.611 4.753 1.00 89.81 70 ARG A CA 1
ATOM 527 C C . ARG A 1 70 ? -13.354 3.888 4.857 1.00 89.81 70 ARG A C 1
ATOM 529 O O . ARG A 1 70 ? -12.171 3.829 5.163 1.00 89.81 70 ARG A O 1
ATOM 536 N N . ARG A 1 71 ? -14.008 5.034 4.664 1.00 91.12 71 ARG A N 1
ATOM 537 C CA . ARG A 1 71 ? -13.387 6.348 4.850 1.00 91.12 71 ARG A CA 1
ATOM 538 C C . ARG A 1 71 ? -12.988 6.543 6.314 1.00 91.12 71 ARG A C 1
ATOM 540 O O . ARG A 1 71 ? -13.810 6.332 7.205 1.00 91.12 71 ARG A O 1
ATOM 547 N N . VAL A 1 72 ? -11.752 6.974 6.524 1.00 90.31 72 VAL A N 1
ATOM 548 C CA . VAL A 1 72 ? -11.215 7.396 7.821 1.00 90.31 72 VAL A CA 1
ATOM 549 C C . VAL A 1 72 ? -11.114 8.928 7.878 1.00 90.31 72 VAL A C 1
ATOM 551 O O . VAL A 1 72 ? -11.200 9.579 6.826 1.00 90.31 72 VAL A O 1
ATOM 554 N N . PRO A 1 73 ? -11.008 9.528 9.077 1.00 91.88 73 PRO A N 1
ATOM 555 C CA . PRO A 1 73 ? -10.720 10.951 9.227 1.00 91.88 73 PRO A CA 1
ATOM 556 C C . PRO A 1 73 ? -9.455 11.344 8.458 1.00 91.88 73 PRO A C 1
ATOM 558 O O . PRO A 1 73 ? -8.496 10.585 8.392 1.00 91.88 73 PRO A O 1
ATOM 561 N N . ALA A 1 74 ? -9.454 12.540 7.867 1.00 88.38 74 ALA A N 1
ATOM 562 C CA . ALA A 1 74 ? -8.276 13.071 7.175 1.00 88.38 74 ALA A CA 1
ATOM 563 C C . ALA A 1 74 ? -7.223 13.641 8.147 1.00 88.38 74 ALA A C 1
ATOM 565 O O . ALA A 1 74 ? -6.185 14.133 7.707 1.00 88.38 74 ALA A O 1
ATOM 566 N N . ASP A 1 75 ? -7.508 13.615 9.452 1.00 94.56 75 ASP A N 1
ATOM 567 C CA . ASP A 1 75 ? -6.559 13.998 10.486 1.00 94.56 75 ASP A CA 1
ATOM 568 C C . ASP A 1 75 ? -5.469 12.926 10.594 1.00 94.56 75 ASP A C 1
ATOM 570 O O . ASP A 1 75 ? -5.730 11.778 10.949 1.00 94.56 75 ASP A O 1
ATOM 574 N N . VAL A 1 76 ? -4.231 13.317 10.289 1.00 89.31 76 VAL A N 1
ATOM 575 C CA . VAL A 1 76 ? -3.062 12.428 10.312 1.00 89.31 76 VAL A CA 1
ATOM 576 C C . VAL A 1 76 ? -2.829 11.830 11.704 1.00 89.31 76 VAL A C 1
ATOM 578 O O . VAL A 1 76 ? -2.319 10.718 11.802 1.00 89.31 76 VAL A O 1
ATOM 581 N N . SER A 1 77 ? -3.220 12.527 12.775 1.00 93.19 77 SER A N 1
ATOM 582 C CA . SER A 1 77 ? -3.089 12.027 14.149 1.00 93.19 77 SER A CA 1
ATOM 583 C C . SER A 1 77 ? -4.079 10.908 14.493 1.00 93.19 77 SER A C 1
ATOM 585 O O . SER A 1 77 ? -3.857 10.175 15.457 1.00 93.19 77 SER A O 1
ATOM 587 N N . GLU A 1 78 ? -5.136 10.746 13.693 1.00 90.56 78 GLU A N 1
ATOM 588 C CA . GLU A 1 78 ? -6.160 9.710 13.860 1.00 90.56 78 GLU A CA 1
ATOM 589 C C . GLU A 1 78 ? -5.944 8.492 12.947 1.00 90.56 78 GLU A C 1
ATOM 591 O O . GLU A 1 78 ? -6.630 7.478 13.107 1.00 90.56 78 GLU A O 1
ATOM 596 N N . LEU A 1 79 ? -5.000 8.567 12.001 1.00 90.12 79 LEU A N 1
ATOM 597 C CA . LEU A 1 79 ? -4.699 7.464 11.090 1.00 90.12 79 LEU A CA 1
ATOM 598 C C . LEU A 1 79 ? -4.052 6.292 11.832 1.00 90.12 79 LEU A C 1
ATOM 600 O O . LEU A 1 79 ? -3.164 6.453 12.672 1.00 90.12 79 LEU A O 1
ATOM 604 N N . LEU A 1 80 ? -4.481 5.084 11.482 1.00 89.88 80 LEU A N 1
ATOM 605 C CA . LEU A 1 80 ? -3.946 3.839 12.011 1.00 89.88 80 LEU A CA 1
ATOM 606 C C . LEU A 1 80 ? -3.005 3.178 10.991 1.00 89.88 80 LEU A C 1
ATOM 608 O O . LEU A 1 80 ? -3.139 3.389 9.784 1.00 89.88 80 LEU A O 1
ATOM 612 N N . PRO A 1 81 ? -2.069 2.319 11.441 1.00 88.00 81 PRO A N 1
ATOM 613 C CA . PRO A 1 81 ? -1.285 1.495 10.528 1.00 88.00 81 PRO A CA 1
ATOM 614 C C . PRO A 1 81 ? -2.195 0.699 9.586 1.00 88.00 81 PRO A C 1
ATOM 616 O O . PRO A 1 81 ? -3.085 -0.022 10.046 1.00 88.00 81 PRO A O 1
ATOM 619 N N . GLY A 1 82 ? -1.950 0.825 8.280 1.00 88.94 82 GLY A N 1
ATOM 620 C CA . GLY A 1 82 ? -2.760 0.203 7.233 1.00 88.94 82 GLY A CA 1
ATOM 621 C C . GLY A 1 82 ? -3.971 1.023 6.764 1.00 88.94 82 GLY A C 1
ATOM 622 O O . GLY A 1 82 ? -4.830 0.458 6.085 1.00 88.94 82 GLY A O 1
ATOM 623 N N . ASP A 1 83 ? -4.061 2.310 7.099 1.00 91.88 83 ASP A N 1
ATOM 624 C CA . ASP A 1 83 ? -4.919 3.261 6.380 1.00 91.88 83 ASP A CA 1
ATOM 625 C C . ASP A 1 83 ? -4.177 3.816 5.137 1.00 91.88 83 ASP A C 1
ATOM 627 O O . ASP A 1 83 ? -2.952 3.969 5.167 1.00 91.88 83 ASP A O 1
ATOM 631 N N . ILE A 1 84 ? -4.908 4.080 4.038 1.00 88.50 84 ILE A N 1
ATOM 632 C CA . ILE A 1 84 ? -4.391 4.538 2.724 1.00 88.50 84 ILE A CA 1
ATOM 633 C C . ILE A 1 84 ? -5.234 5.658 2.108 1.00 88.50 84 ILE A C 1
ATOM 635 O O . ILE A 1 84 ? -6.443 5.741 2.432 1.00 88.50 84 ILE A O 1
#